Protein AF-K5BGI0-F1 (afdb_monomer_lite)

Secondary structure (DSSP, 8-state):
--EEEEE--GGGSHHHHHHTT--SS---EEEEESS---HHHHHHHHHHH-EEE-SS-TTEEEESS--HHHHHHHHHHHHHHHHHHHHHHHHHHHHHHHHHHHHHHHHHHHHHHHHHHH--

pLDDT: mean 90.94, std 6.84, range [51.28, 97.75]

Foldseek 3Di:
DAFDDKDFDPCQDPVNCVVVVNPDNFAKIKTFAPDFDDPLLQVLCCVQQVWADDPVDRGMTIRGGDDVVRCVVCRVVSRVSSVVSVVVSVVVVVVVVVVVVVVVVVVVVVVVVVVVVVPD

Organism: Mycolicibacterium hassiacum (strain DSM 44199 / CIP 105218 / JCM 12690 / 3849) (NCBI:txid1122247)

Structure (mmCIF, N/CA/C/O backbone):
data_AF-K5BGI0-F1
#
_entry.id   AF-K5BGI0-F1
#
loop_
_atom_site.group_PDB
_atom_site.id
_atom_site.type_symbol
_atom_site.label_atom_id
_atom_site.label_alt_id
_atom_site.label_comp_id
_atom_site.label_asym_id
_atom_site.label_entity_id
_atom_site.label_seq_id
_atom_site.pdbx_PDB_ins_code
_atom_site.Cartn_x
_atom_site.Cartn_y
_atom_site.Cartn_z
_atom_site.occupancy
_atom_site.B_iso_or_equiv
_atom_site.auth_seq_id
_atom_site.auth_comp_id
_atom_site.auth_asym_id
_atom_site.auth_atom_id
_atom_site.pdbx_PDB_model_num
ATOM 1 N N . MET A 1 1 ? 7.722 -6.923 2.814 1.00 90.75 1 MET A N 1
ATOM 2 C CA . MET A 1 1 ? 7.162 -7.416 1.526 1.00 90.75 1 MET A CA 1
ATOM 3 C C . MET A 1 1 ? 8.095 -6.933 0.430 1.00 90.75 1 MET A C 1
ATOM 5 O O . MET A 1 1 ? 8.768 -5.944 0.668 1.00 90.75 1 MET A O 1
ATOM 9 N N . ARG A 1 2 ? 8.215 -7.618 -0.711 1.00 93.44 2 ARG A N 1
ATOM 10 C CA . ARG A 1 2 ? 9.176 -7.233 -1.766 1.00 93.44 2 ARG A CA 1
ATOM 11 C C . ARG A 1 2 ? 8.569 -7.352 -3.155 1.00 93.44 2 ARG A C 1
ATOM 13 O O . ARG A 1 2 ? 7.680 -8.183 -3.336 1.00 93.44 2 ARG A O 1
ATOM 20 N N . ILE A 1 3 ? 9.086 -6.591 -4.118 1.00 93.44 3 ILE A N 1
ATOM 21 C CA . ILE A 1 3 ? 8.814 -6.823 -5.544 1.00 93.44 3 ILE A CA 1
ATOM 22 C C . ILE A 1 3 ? 9.536 -8.107 -5.970 1.00 93.44 3 ILE A C 1
ATOM 24 O O . ILE A 1 3 ? 10.736 -8.252 -5.749 1.00 93.44 3 ILE A O 1
ATOM 28 N N . VAL A 1 4 ? 8.801 -9.051 -6.558 1.00 95.00 4 VAL A N 1
ATOM 29 C CA . VAL A 1 4 ? 9.328 -10.362 -6.994 1.00 95.00 4 VAL A CA 1
ATOM 30 C C . VAL A 1 4 ? 9.212 -10.588 -8.495 1.00 95.00 4 VAL A C 1
ATOM 32 O O . VAL A 1 4 ? 9.892 -11.452 -9.044 1.00 95.00 4 VAL A O 1
ATOM 35 N N . ARG A 1 5 ? 8.351 -9.825 -9.167 1.00 94.06 5 ARG A N 1
ATOM 36 C CA . ARG A 1 5 ? 8.171 -9.867 -10.616 1.00 94.06 5 ARG A CA 1
ATOM 37 C C . ARG A 1 5 ? 7.708 -8.502 -11.100 1.00 94.06 5 ARG A C 1
ATOM 39 O O . ARG A 1 5 ? 7.000 -7.792 -10.392 1.00 94.06 5 ARG A O 1
ATOM 46 N N . VAL A 1 6 ? 8.105 -8.171 -12.318 1.00 93.56 6 VAL A N 1
ATOM 47 C CA . VAL A 1 6 ? 7.672 -6.975 -13.029 1.00 93.56 6 VAL A CA 1
ATOM 48 C C . VAL A 1 6 ? 7.164 -7.412 -14.395 1.00 93.56 6 VAL A C 1
ATOM 50 O O . VAL A 1 6 ? 7.791 -8.249 -15.044 1.00 93.56 6 VAL A O 1
ATOM 53 N N . GLU A 1 7 ? 6.030 -6.870 -14.817 1.00 93.81 7 GLU A N 1
ATOM 54 C CA . GLU A 1 7 ? 5.461 -7.100 -16.140 1.00 93.81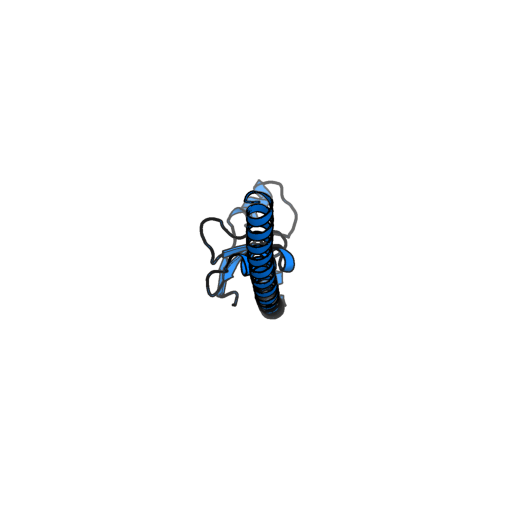 7 GLU A CA 1
ATOM 55 C C . GLU A 1 7 ? 5.199 -5.776 -16.846 1.00 93.81 7 GLU A C 1
ATOM 57 O O . GLU A 1 7 ? 4.945 -4.740 -16.228 1.00 93.81 7 GLU A O 1
ATOM 62 N N . LEU A 1 8 ? 5.282 -5.820 -18.171 1.00 92.06 8 LEU A N 1
ATOM 63 C CA . LEU A 1 8 ? 5.036 -4.674 -19.023 1.00 92.06 8 LEU A CA 1
ATOM 64 C C . LEU A 1 8 ? 3.643 -4.815 -19.649 1.00 92.06 8 LEU A C 1
ATOM 66 O O . LEU A 1 8 ? 3.444 -5.748 -20.428 1.00 92.06 8 LEU A O 1
ATOM 70 N N . PRO A 1 9 ? 2.696 -3.910 -19.352 1.00 90.50 9 PRO A N 1
ATOM 71 C CA . PRO A 1 9 ? 1.419 -3.860 -20.053 1.00 90.50 9 PRO A CA 1
ATOM 72 C C . PRO A 1 9 ? 1.604 -3.709 -21.567 1.00 90.50 9 PRO A C 1
ATOM 74 O O . PRO A 1 9 ? 2.494 -2.985 -22.021 1.00 90.50 9 PRO A O 1
ATOM 77 N N . ASP A 1 10 ? 0.713 -4.296 -22.365 1.00 89.25 10 ASP A N 1
ATOM 78 C CA . ASP A 1 10 ? 0.749 -4.148 -23.829 1.00 89.25 10 ASP A CA 1
ATOM 79 C C . ASP A 1 10 ? 0.652 -2.677 -24.271 1.00 89.25 10 ASP A C 1
ATOM 81 O O . ASP A 1 10 ? 1.268 -2.268 -25.260 1.00 89.25 10 ASP A O 1
ATOM 85 N N . GLU A 1 11 ? -0.085 -1.856 -23.517 1.00 85.94 11 GLU A N 1
ATOM 86 C CA . GLU A 1 11 ? -0.199 -0.407 -23.724 1.00 85.94 11 GLU A CA 1
ATOM 87 C C . GLU A 1 11 ? 1.117 0.342 -23.494 1.00 85.94 11 GLU A C 1
ATOM 89 O O . GLU A 1 11 ? 1.317 1.415 -24.060 1.00 85.94 11 GLU A O 1
ATOM 94 N N . SER A 1 12 ? 2.042 -0.241 -22.732 1.00 88.69 12 SER A N 1
ATOM 95 C CA . SER A 1 12 ? 3.360 0.324 -22.452 1.00 88.69 12 SER A CA 1
ATOM 96 C C . SER A 1 12 ? 4.380 0.044 -23.558 1.00 88.69 12 SER A C 1
ATOM 98 O O . SER A 1 12 ? 5.416 0.713 -23.638 1.00 88.69 12 SER A O 1
ATOM 100 N N . LEU A 1 13 ? 4.087 -0.888 -24.471 1.00 89.06 13 LEU A N 1
ATOM 101 C CA . LEU A 1 13 ? 4.938 -1.170 -25.625 1.00 89.06 13 LEU A CA 1
ATOM 102 C C . LEU A 1 13 ? 5.017 0.037 -26.562 1.00 89.06 13 LEU A C 1
ATOM 104 O O . LEU A 1 13 ? 4.012 0.643 -26.936 1.00 89.06 13 LEU A O 1
ATOM 108 N N . LYS A 1 14 ? 6.229 0.346 -27.035 1.00 86.06 14 LYS A N 1
ATOM 109 C CA . LYS A 1 14 ? 6.483 1.491 -27.925 1.00 86.06 14 LYS A CA 1
ATOM 110 C C . LYS A 1 14 ? 5.585 1.492 -29.166 1.00 86.06 14 LYS A C 1
ATOM 112 O O . LYS A 1 14 ? 5.121 2.553 -29.572 1.00 86.06 14 LYS A O 1
ATOM 117 N N . THR A 1 15 ? 5.316 0.322 -29.745 1.00 87.44 15 THR A N 1
ATOM 118 C CA . THR A 1 15 ? 4.411 0.178 -30.896 1.00 87.44 15 THR A CA 1
ATOM 119 C C . THR A 1 15 ? 2.997 0.650 -30.554 1.00 87.44 15 THR A C 1
ATOM 121 O O . THR A 1 15 ? 2.465 1.510 -31.252 1.00 87.44 15 THR A O 1
ATOM 124 N N . SER A 1 16 ? 2.420 0.154 -29.458 1.00 85.69 16 SER A N 1
ATOM 125 C CA . SER A 1 16 ? 1.085 0.534 -28.978 1.00 85.69 16 SER A CA 1
ATOM 126 C C . SER A 1 16 ? 0.999 2.030 -28.672 1.00 85.69 16 SER A C 1
ATOM 128 O O . SER A 1 16 ? 0.067 2.706 -29.103 1.00 85.69 16 SER A O 1
ATOM 130 N N . ARG A 1 17 ? 2.025 2.579 -28.016 1.00 86.12 17 ARG A N 1
ATOM 131 C CA . ARG A 1 17 ? 2.100 4.000 -27.643 1.00 86.12 17 ARG A CA 1
ATOM 132 C C . ARG A 1 17 ? 2.155 4.921 -28.857 1.00 86.12 17 ARG A C 1
ATOM 134 O O . ARG A 1 17 ? 1.411 5.897 -28.924 1.00 86.12 17 ARG A O 1
ATOM 141 N N . VAL A 1 18 ? 2.979 4.581 -29.852 1.00 87.00 18 VAL A N 1
ATOM 142 C CA . VAL A 1 18 ? 3.059 5.327 -31.118 1.00 87.00 18 VAL A CA 1
ATOM 143 C C . VAL A 1 18 ? 1.719 5.296 -31.854 1.00 87.00 18 VAL A C 1
ATOM 145 O O . VAL A 1 18 ? 1.278 6.340 -32.338 1.00 87.00 18 VAL A O 1
ATOM 148 N N . LEU A 1 19 ? 1.050 4.138 -31.904 1.00 88.31 19 LEU A N 1
ATOM 149 C CA . LEU A 1 19 ? -0.279 4.002 -32.511 1.00 88.31 19 LEU A CA 1
ATOM 150 C C . LEU A 1 19 ? -1.350 4.817 -31.766 1.00 88.31 19 LEU A C 1
ATOM 152 O O . LEU A 1 19 ? -2.232 5.384 -32.406 1.00 88.31 19 LEU A O 1
ATOM 156 N N . ALA A 1 20 ? -1.238 4.944 -30.443 1.00 84.25 20 ALA A N 1
ATOM 157 C CA . ALA A 1 20 ? -2.111 5.768 -29.603 1.00 84.25 20 ALA A CA 1
ATOM 158 C C . ALA A 1 20 ? -1.753 7.272 -29.607 1.00 84.25 20 ALA A C 1
ATOM 160 O O . ALA A 1 20 ? -2.354 8.056 -28.874 1.00 84.25 20 ALA A O 1
ATOM 161 N N . GLY A 1 21 ? -0.766 7.703 -30.402 1.00 83.88 21 GLY A N 1
ATOM 162 C CA . GLY A 1 21 ? -0.329 9.103 -30.471 1.00 83.88 21 GLY A CA 1
ATOM 163 C C . GLY A 1 21 ? 0.508 9.576 -29.274 1.00 83.88 21 GLY A C 1
ATOM 164 O O . GLY A 1 21 ? 0.849 10.758 -29.196 1.00 83.88 21 GLY A O 1
ATOM 165 N N . GLN A 1 22 ? 0.889 8.676 -28.366 1.00 79.31 22 GLN A N 1
ATOM 166 C CA . GLN A 1 22 ? 1.756 8.974 -27.231 1.00 79.31 22 GLN A CA 1
ATOM 167 C C . GLN A 1 22 ? 3.225 8.969 -27.675 1.00 79.31 22 GLN A C 1
ATOM 169 O O . GLN A 1 22 ? 3.765 7.952 -28.108 1.00 79.31 22 GLN A O 1
ATOM 174 N N . ARG A 1 23 ? 3.890 10.127 -27.572 1.00 72.75 23 ARG A N 1
ATOM 175 C CA . ARG A 1 23 ? 5.297 10.312 -27.993 1.00 72.75 23 ARG A CA 1
ATOM 176 C C . ARG A 1 23 ? 6.292 10.455 -26.839 1.00 72.75 23 ARG A C 1
ATOM 178 O O . ARG A 1 23 ? 7.477 10.641 -27.096 1.00 72.75 23 ARG A O 1
ATOM 185 N N . GLY A 1 24 ? 5.820 10.420 -25.591 1.00 73.81 24 GLY A N 1
ATOM 186 C CA . GLY A 1 24 ? 6.689 10.486 -24.413 1.00 73.81 24 GLY A CA 1
ATOM 187 C C . GLY A 1 24 ? 7.567 9.242 -24.280 1.00 73.81 24 GLY A C 1
ATOM 188 O O . GLY A 1 24 ? 7.389 8.273 -25.014 1.00 73.81 24 GLY A O 1
ATOM 189 N N . ASN A 1 25 ? 8.481 9.220 -23.310 1.00 74.69 25 ASN A N 1
ATOM 190 C CA . ASN A 1 25 ? 9.246 8.010 -22.983 1.00 74.69 25 ASN A CA 1
ATOM 191 C C . ASN A 1 25 ? 8.664 7.234 -21.793 1.00 74.69 25 ASN A C 1
ATOM 193 O O . ASN A 1 25 ? 8.809 6.023 -21.799 1.00 74.69 25 ASN A O 1
ATOM 197 N N . GLY A 1 26 ? 7.938 7.873 -20.866 1.00 76.88 26 GLY A N 1
ATOM 198 C CA . GLY A 1 26 ? 7.335 7.200 -19.702 1.00 76.88 26 GLY A CA 1
ATOM 199 C C . GLY A 1 26 ? 6.208 6.230 -20.067 1.00 76.88 26 GLY A C 1
ATOM 200 O O . GLY A 1 26 ? 5.421 6.518 -20.975 1.00 76.88 26 GLY A O 1
ATOM 201 N N . TYR A 1 27 ? 6.148 5.082 -19.395 1.00 88.00 27 TYR A N 1
ATOM 202 C CA . TYR A 1 27 ? 5.156 4.035 -19.632 1.00 88.00 27 TYR A CA 1
ATOM 203 C C . TYR A 1 27 ? 4.872 3.261 -18.344 1.00 88.00 27 TYR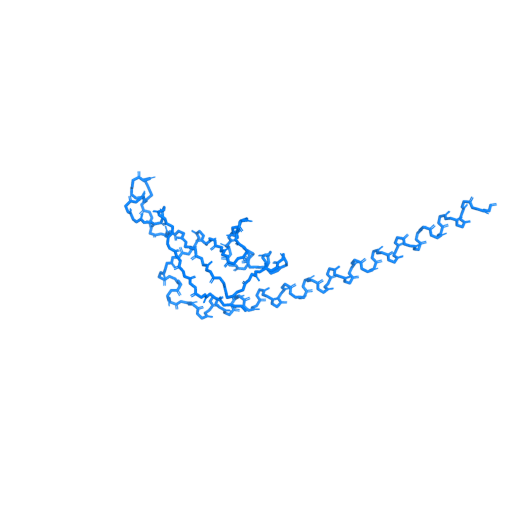 A C 1
ATOM 205 O O . TYR A 1 27 ? 5.774 3.040 -17.548 1.00 88.00 27 TYR A O 1
ATOM 213 N N . ALA A 1 28 ? 3.631 2.814 -18.165 1.00 90.38 28 ALA A N 1
ATOM 214 C CA . ALA A 1 28 ? 3.231 2.120 -16.950 1.00 90.38 28 ALA A CA 1
ATOM 215 C C . ALA A 1 28 ? 3.909 0.749 -16.809 1.00 90.38 28 ALA A C 1
ATOM 217 O O . ALA A 1 28 ? 4.253 0.099 -17.802 1.00 90.38 28 ALA A O 1
ATOM 218 N N . VAL A 1 29 ? 4.053 0.280 -15.577 1.00 93.44 29 VAL A N 1
ATOM 219 C CA . VAL A 1 29 ? 4.640 -1.028 -15.276 1.00 93.44 29 VAL A CA 1
ATOM 220 C C . VAL A 1 29 ? 3.809 -1.723 -14.206 1.00 93.44 29 VAL A C 1
ATOM 222 O O . VAL A 1 29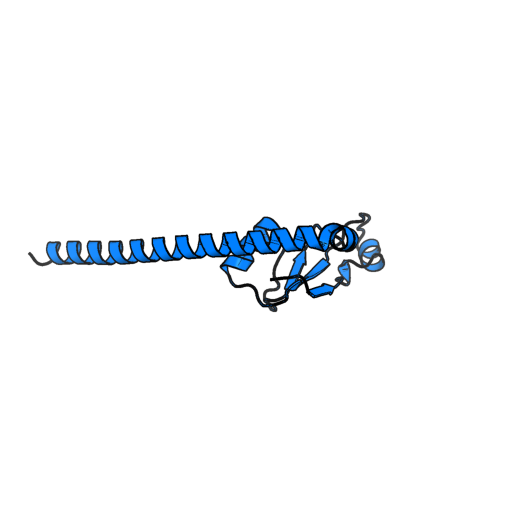 ? 3.335 -1.068 -13.280 1.00 93.44 29 VAL A O 1
ATOM 225 N N . ILE A 1 30 ? 3.630 -3.037 -14.322 1.00 94.31 30 ILE A N 1
ATOM 226 C CA . ILE A 1 30 ? 2.952 -3.840 -13.302 1.00 94.31 30 ILE A CA 1
ATOM 227 C C . ILE A 1 30 ? 4.016 -4.448 -12.400 1.00 94.31 30 ILE A C 1
ATOM 229 O O . ILE A 1 30 ? 4.938 -5.113 -12.876 1.00 94.31 30 ILE A O 1
ATOM 233 N N . VAL A 1 31 ? 3.879 -4.246 -11.096 1.00 94.25 31 VAL A N 1
ATOM 234 C CA . VAL A 1 31 ? 4.738 -4.857 -10.083 1.00 94.25 31 VAL A CA 1
ATOM 235 C C . VAL A 1 31 ? 3.962 -5.925 -9.331 1.00 94.25 31 VAL A C 1
ATOM 237 O O . VAL A 1 31 ? 2.794 -5.747 -8.996 1.00 94.25 31 VAL A O 1
ATOM 240 N N . TYR A 1 32 ? 4.625 -7.044 -9.063 1.00 94.94 32 TYR A N 1
ATOM 241 C CA . TYR A 1 32 ? 4.087 -8.140 -8.269 1.00 94.94 32 TYR A CA 1
ATOM 242 C C . TYR A 1 32 ? 4.844 -8.249 -6.958 1.00 94.94 32 TYR A C 1
ATOM 244 O O . TYR A 1 32 ? 6.078 -8.307 -6.935 1.00 94.94 32 TYR A O 1
ATOM 252 N N . PHE A 1 33 ? 4.090 -8.338 -5.873 1.00 95.50 33 PHE A N 1
ATOM 253 C CA . PHE A 1 33 ? 4.599 -8.426 -4.520 1.00 95.50 33 PHE A CA 1
ATOM 254 C C . PHE A 1 33 ? 4.738 -9.877 -4.051 1.00 95.50 33 PHE A C 1
ATOM 256 O O . PHE A 1 33 ? 4.044 -10.787 -4.498 1.00 95.50 33 PHE A O 1
ATOM 263 N N . SER A 1 34 ? 5.636 -10.097 -3.093 1.00 95.81 34 SER A N 1
ATOM 264 C CA . SER A 1 34 ? 5.936 -11.413 -2.515 1.00 95.81 34 SER A CA 1
ATOM 265 C C . SER A 1 34 ? 4.770 -12.048 -1.740 1.00 95.81 34 SER A C 1
ATOM 267 O O . SER A 1 34 ? 4.836 -13.224 -1.393 1.00 95.81 34 SER A O 1
ATOM 269 N N . ARG A 1 35 ? 3.750 -11.260 -1.384 1.00 94.94 35 ARG A N 1
ATOM 270 C CA . ARG A 1 35 ? 2.536 -11.666 -0.663 1.00 94.94 35 ARG A CA 1
ATOM 271 C C . ARG A 1 35 ? 1.414 -10.654 -0.945 1.00 94.94 35 ARG A C 1
ATOM 273 O O . ARG A 1 35 ? 1.742 -9.542 -1.355 1.00 94.94 35 ARG A O 1
ATOM 280 N N . PRO A 1 36 ? 0.136 -10.986 -0.693 1.00 94.25 36 PRO A N 1
ATOM 281 C CA . PRO A 1 36 ? -0.941 -10.004 -0.794 1.00 94.25 36 PRO A CA 1
ATOM 282 C C . PRO A 1 36 ? -0.770 -8.880 0.234 1.00 94.25 36 PRO A C 1
ATOM 284 O O . PRO A 1 36 ? -0.325 -9.136 1.362 1.00 94.25 36 PRO A O 1
ATOM 287 N N . ALA A 1 37 ? -1.137 -7.662 -0.168 1.00 92.75 37 ALA A N 1
ATOM 288 C CA . ALA A 1 37 ? -1.246 -6.507 0.718 1.00 92.75 37 ALA A CA 1
ATOM 289 C C . ALA A 1 37 ? -2.644 -6.447 1.354 1.00 92.75 37 ALA A C 1
ATOM 291 O O . ALA A 1 37 ? -3.652 -6.655 0.666 1.00 92.75 37 ALA A O 1
ATOM 292 N N . ASP A 1 38 ? -2.707 -6.179 2.661 1.00 92.75 38 ASP A N 1
ATOM 293 C CA . ASP A 1 38 ? -3.974 -5.905 3.350 1.00 92.75 38 ASP A CA 1
ATOM 294 C C . ASP A 1 38 ? -4.498 -4.484 3.055 1.00 92.75 38 ASP A C 1
ATOM 296 O O . ASP 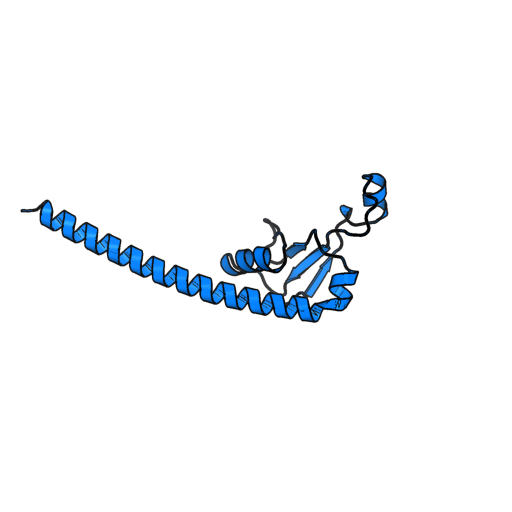A 1 38 ? -3.861 -3.711 2.345 1.00 92.75 38 ASP A O 1
ATOM 300 N N . ALA A 1 39 ? -5.686 -4.131 3.555 1.00 93.12 39 ALA A N 1
ATOM 301 C CA . ALA A 1 39 ? -6.312 -2.842 3.246 1.00 93.12 39 ALA A CA 1
ATOM 302 C C . ALA A 1 39 ? -5.492 -1.626 3.717 1.00 93.12 39 ALA A C 1
ATOM 304 O O . ALA A 1 39 ? -5.426 -0.633 2.998 1.00 93.12 39 ALA A O 1
ATOM 305 N N . PHE A 1 40 ? -4.852 -1.701 4.888 1.00 94.25 40 PHE A N 1
ATOM 306 C CA . PHE A 1 40 ? -4.020 -0.606 5.396 1.00 94.25 40 PHE A CA 1
ATOM 307 C C . PHE A 1 40 ? -2.715 -0.512 4.610 1.00 94.25 40 PHE A C 1
ATOM 309 O O . PHE A 1 40 ? -2.276 0.583 4.267 1.00 94.25 40 PHE A O 1
ATOM 316 N N . GLU A 1 41 ? -2.114 -1.659 4.298 1.00 95.75 41 GLU A N 1
ATOM 317 C CA . GLU A 1 41 ? -0.900 -1.718 3.488 1.00 95.75 41 GLU A CA 1
ATOM 318 C C . GLU A 1 41 ? -1.141 -1.179 2.081 1.00 95.75 41 GLU A C 1
ATOM 320 O O . GLU A 1 41 ? -0.331 -0.396 1.599 1.00 95.75 41 GLU A O 1
ATOM 325 N N . ARG A 1 42 ? -2.260 -1.542 1.443 1.00 94.31 42 ARG A N 1
ATOM 326 C CA . ARG A 1 42 ? -2.650 -1.002 0.134 1.00 94.31 42 ARG A CA 1
ATOM 327 C C . ARG A 1 42 ? -2.728 0.515 0.173 1.00 94.31 42 ARG A C 1
ATOM 329 O O . ARG A 1 42 ? -2.017 1.152 -0.587 1.00 94.31 42 ARG A O 1
ATOM 336 N N . MET A 1 43 ? -3.496 1.077 1.107 1.00 93.75 43 MET A N 1
ATOM 337 C CA . MET A 1 43 ? -3.631 2.531 1.236 1.00 93.75 43 MET A CA 1
ATOM 338 C C . MET A 1 43 ? -2.275 3.229 1.402 1.00 93.75 43 MET A C 1
ATOM 340 O O . MET A 1 43 ? -2.026 4.239 0.754 1.00 93.75 43 MET A O 1
ATOM 344 N N . ALA A 1 44 ? -1.389 2.689 2.243 1.00 94.88 44 ALA A N 1
ATOM 345 C CA . ALA A 1 44 ? -0.065 3.271 2.451 1.00 94.88 44 ALA A CA 1
ATOM 346 C C . ALA A 1 44 ? 0.833 3.154 1.209 1.00 94.88 44 ALA A C 1
ATOM 348 O O . ALA A 1 44 ? 1.583 4.070 0.897 1.00 94.88 44 ALA A O 1
ATOM 349 N N . LEU A 1 45 ? 0.774 2.032 0.490 1.00 94.62 45 LEU A N 1
ATOM 350 C CA . LEU A 1 45 ? 1.577 1.825 -0.715 1.00 94.62 45 LEU A CA 1
ATOM 351 C C . LEU A 1 45 ? 1.090 2.676 -1.888 1.00 94.62 45 LEU A C 1
ATOM 353 O O . LEU A 1 45 ? 1.920 3.177 -2.637 1.00 94.62 45 LEU A O 1
ATOM 357 N N . GLU A 1 46 ? -0.224 2.833 -2.048 1.00 94.44 46 GLU A N 1
ATOM 358 C CA . GLU A 1 46 ? -0.819 3.717 -3.057 1.00 94.44 46 GLU A CA 1
ATOM 359 C C . GLU A 1 46 ? -0.369 5.169 -2.839 1.00 94.44 46 GLU A C 1
ATOM 361 O O . GLU A 1 46 ? 0.010 5.832 -3.799 1.00 94.44 46 GLU A O 1
ATOM 366 N N . ASP A 1 47 ? -0.317 5.629 -1.583 1.00 92.88 47 ASP A N 1
ATOM 367 C CA . ASP A 1 47 ? 0.139 6.980 -1.222 1.00 92.88 47 ASP A CA 1
ATOM 368 C C . ASP A 1 47 ? 1.652 7.182 -1.441 1.00 92.88 47 ASP A C 1
ATOM 370 O O . ASP A 1 47 ? 2.078 8.166 -2.042 1.00 92.88 47 ASP A O 1
ATOM 374 N N . GLU A 1 48 ? 2.480 6.231 -0.998 1.00 92.06 48 GLU A N 1
ATOM 375 C CA . GLU A 1 48 ? 3.947 6.375 -1.003 1.00 92.06 48 GLU A CA 1
ATOM 376 C C . GLU A 1 48 ? 4.588 6.084 -2.370 1.00 92.06 48 GLU A C 1
ATOM 378 O O . GLU A 1 48 ? 5.645 6.627 -2.699 1.00 92.06 48 GLU A O 1
ATOM 383 N N . LEU A 1 49 ? 3.992 5.190 -3.166 1.00 90.19 49 LEU A N 1
ATOM 384 C CA . LEU A 1 49 ? 4.565 4.725 -4.436 1.00 90.19 49 LEU A CA 1
ATOM 385 C C . LEU A 1 49 ? 3.770 5.164 -5.667 1.00 90.19 49 LEU A C 1
ATOM 387 O O . LEU A 1 49 ? 4.216 4.871 -6.781 1.00 90.19 49 LEU A O 1
ATOM 391 N N . ASP A 1 50 ? 2.632 5.840 -5.480 1.00 91.31 50 ASP A N 1
ATOM 392 C CA . ASP A 1 50 ? 1.733 6.277 -6.555 1.00 91.31 50 ASP A CA 1
ATOM 393 C C . ASP A 1 50 ? 1.373 5.112 -7.497 1.00 91.31 50 ASP A C 1
ATOM 395 O O . ASP A 1 50 ? 1.600 5.119 -8.714 1.00 91.31 50 ASP A O 1
ATOM 399 N N . ILE A 1 51 ? 0.898 4.033 -6.873 1.00 92.56 51 ILE A N 1
ATOM 400 C CA . ILE A 1 51 ? 0.483 2.795 -7.534 1.00 92.56 51 ILE A CA 1
ATOM 401 C C . ILE A 1 51 ? -1.017 2.589 -7.379 1.00 92.56 51 ILE A C 1
ATOM 403 O O . ILE A 1 51 ? -1.623 3.099 -6.448 1.00 92.56 51 ILE A O 1
ATOM 407 N N . GLU A 1 52 ? -1.601 1.797 -8.269 1.00 94.25 52 GLU A N 1
ATOM 408 C CA . GLU A 1 52 ? -3.004 1.386 -8.208 1.00 94.25 52 GLU A CA 1
ATOM 409 C C . GLU A 1 52 ? -3.048 -0.146 -8.124 1.00 94.25 52 GLU A C 1
ATOM 411 O O . GLU A 1 52 ? -2.524 -0.824 -9.013 1.00 94.25 52 GLU A O 1
ATOM 416 N N . PHE A 1 53 ? -3.632 -0.716 -7.066 1.00 92.81 53 PHE A N 1
ATOM 417 C CA . PHE A 1 53 ? -3.799 -2.172 -6.971 1.00 92.81 53 PHE A CA 1
ATOM 418 C C . PHE A 1 53 ? -4.863 -2.685 -7.947 1.00 92.81 53 PHE A C 1
ATOM 420 O O . PHE A 1 53 ? -5.858 -2.013 -8.209 1.00 92.81 53 PHE A O 1
ATOM 427 N N . ASP A 1 54 ? -4.680 -3.906 -8.458 1.00 83.31 54 ASP A N 1
ATOM 428 C CA . ASP A 1 54 ? -5.739 -4.582 -9.214 1.00 83.31 54 ASP A CA 1
ATOM 429 C C . ASP A 1 54 ? -6.844 -5.043 -8.248 1.00 83.31 54 ASP A C 1
ATOM 431 O O . ASP A 1 54 ? -6.590 -5.724 -7.247 1.00 83.31 54 ASP A O 1
ATOM 435 N N . ASP A 1 55 ? -8.094 -4.707 -8.565 1.00 79.31 55 ASP A N 1
ATOM 436 C CA . ASP A 1 55 ? -9.268 -5.166 -7.818 1.00 79.31 55 ASP A CA 1
ATOM 437 C C . ASP A 1 55 ? -9.375 -6.703 -7.785 1.00 79.31 55 ASP A C 1
ATOM 439 O O . ASP A 1 55 ? -9.942 -7.274 -6.849 1.00 79.31 55 ASP A O 1
ATOM 443 N N . ASN A 1 56 ? -8.817 -7.384 -8.790 1.00 82.62 56 ASN A N 1
ATOM 444 C CA . ASN A 1 56 ? -8.879 -8.834 -8.955 1.00 82.62 56 ASN A CA 1
ATOM 445 C C . ASN A 1 56 ? -7.662 -9.571 -8.377 1.00 82.62 56 ASN A C 1
ATOM 447 O O . ASN A 1 56 ? -7.772 -10.768 -8.101 1.00 82.62 56 ASN A O 1
ATOM 451 N N . ASP A 1 57 ? -6.524 -8.894 -8.181 1.00 87.19 57 ASP A N 1
ATOM 452 C CA . ASP A 1 57 ? -5.301 -9.505 -7.649 1.00 87.19 57 ASP A CA 1
ATOM 453 C C . ASP A 1 57 ? -4.644 -8.629 -6.558 1.00 87.19 57 ASP A C 1
ATOM 455 O O . ASP A 1 57 ? -3.981 -7.634 -6.853 1.00 87.19 57 ASP A O 1
ATOM 459 N N . PRO A 1 58 ? -4.742 -9.019 -5.268 1.00 85.69 58 PRO A N 1
ATOM 460 C CA . PRO A 1 58 ? -4.127 -8.290 -4.159 1.00 85.69 58 PRO A CA 1
ATOM 461 C C . PRO A 1 58 ? -2.597 -8.303 -4.145 1.00 85.69 58 PRO A C 1
ATOM 463 O O . PRO A 1 58 ? -2.001 -7.675 -3.266 1.00 85.69 58 PRO A O 1
ATOM 466 N N . MET A 1 59 ? -1.964 -9.070 -5.029 1.00 93.00 59 MET A N 1
ATOM 467 C CA . MET A 1 59 ? -0.517 -9.207 -5.110 1.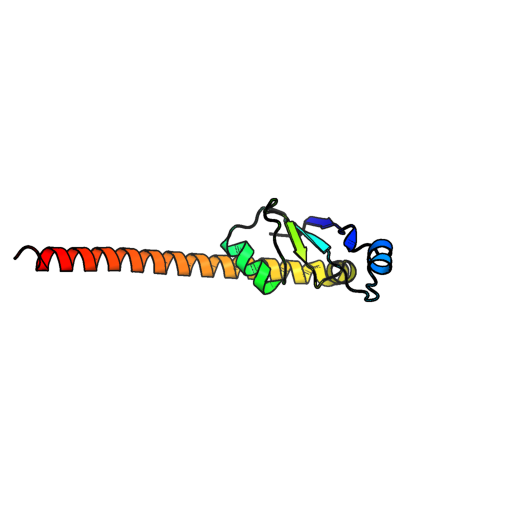00 93.00 59 MET A CA 1
ATOM 468 C C . MET A 1 59 ? 0.103 -8.351 -6.206 1.00 93.00 59 MET A C 1
ATOM 470 O O . MET A 1 59 ? 1.329 -8.371 -6.326 1.00 93.00 59 MET A O 1
ATOM 474 N N . CYS A 1 60 ? -0.676 -7.610 -6.993 1.00 93.12 60 CYS A N 1
ATOM 475 C CA . CYS A 1 60 ? -0.124 -6.753 -8.030 1.00 93.12 60 CYS A CA 1
ATOM 476 C C . CYS A 1 60 ? -0.697 -5.341 -8.001 1.00 93.12 60 CYS A C 1
ATOM 478 O O . CYS A 1 60 ? -1.799 -5.088 -7.515 1.00 93.12 60 CYS A O 1
ATOM 480 N N . ALA A 1 61 ? 0.102 -4.418 -8.520 1.00 94.25 61 ALA A N 1
ATOM 481 C CA . ALA A 1 61 ? -0.290 -3.038 -8.708 1.00 94.25 61 ALA A CA 1
ATOM 482 C C . ALA A 1 61 ? 0.348 -2.488 -9.982 1.00 94.25 61 ALA A C 1
ATOM 484 O O . ALA A 1 61 ? 1.451 -2.891 -10.367 1.00 94.25 61 ALA A O 1
ATOM 485 N N . ILE A 1 62 ? -0.341 -1.559 -10.631 1.00 94.25 62 ILE A N 1
ATOM 486 C CA . ILE A 1 62 ? 0.182 -0.805 -11.761 1.00 94.25 62 ILE A CA 1
ATOM 487 C C . ILE A 1 62 ? 0.745 0.521 -11.259 1.00 94.25 62 ILE A C 1
ATOM 489 O O . ILE A 1 62 ? 0.077 1.276 -10.561 1.00 94.25 62 ILE A O 1
ATOM 493 N N . ASN A 1 63 ? 1.985 0.821 -11.629 1.00 92.06 63 ASN A N 1
ATOM 494 C CA . ASN A 1 63 ? 2.569 2.139 -11.439 1.00 92.06 63 ASN A CA 1
ATOM 495 C C . ASN A 1 63 ? 2.584 2.857 -12.792 1.00 92.06 63 ASN A C 1
ATOM 497 O O . ASN A 1 63 ? 3.285 2.438 -13.719 1.00 92.06 63 ASN A O 1
ATOM 501 N N . ARG A 1 64 ? 1.794 3.927 -12.917 1.00 87.75 64 ARG A N 1
ATOM 502 C CA . ARG A 1 64 ? 1.659 4.696 -14.167 1.00 87.75 64 ARG A CA 1
ATOM 503 C C . ARG A 1 64 ? 2.763 5.736 -14.363 1.00 87.75 64 ARG A C 1
ATOM 505 O O . ARG A 1 64 ? 2.965 6.184 -15.491 1.00 87.75 64 ARG A O 1
ATOM 512 N N . ASN A 1 65 ? 3.479 6.080 -13.295 1.00 84.00 65 ASN A N 1
ATOM 513 C CA . ASN A 1 65 ? 4.465 7.159 -13.248 1.00 84.00 65 ASN A CA 1
ATOM 514 C C . ASN A 1 65 ? 5.919 6.666 -13.136 1.00 84.00 65 ASN A C 1
ATOM 516 O O . ASN A 1 65 ? 6.830 7.466 -12.930 1.00 84.00 65 ASN A O 1
ATOM 520 N N . THR A 1 66 ? 6.160 5.370 -13.340 1.00 85.31 66 THR A N 1
ATOM 521 C CA . THR A 1 66 ? 7.502 4.772 -13.367 1.00 85.31 66 THR A CA 1
ATOM 522 C C . THR A 1 66 ? 7.876 4.245 -14.759 1.00 85.31 66 THR A C 1
ATOM 524 O O . THR A 1 66 ? 7.185 4.515 -15.736 1.00 85.31 66 THR A O 1
ATOM 527 N N . THR A 1 67 ? 9.014 3.556 -14.873 1.00 89.12 67 THR A N 1
ATOM 528 C CA . THR A 1 67 ? 9.479 2.821 -16.068 1.00 89.12 67 THR A CA 1
ATOM 529 C C . THR A 1 67 ? 10.337 1.627 -15.638 1.00 89.12 67 THR A C 1
ATOM 531 O O . THR A 1 67 ? 10.788 1.586 -14.491 1.00 89.12 67 THR A O 1
ATOM 534 N N . LEU A 1 68 ? 10.615 0.667 -16.531 1.00 91.88 68 LEU A N 1
ATOM 535 C CA . LEU A 1 68 ? 11.536 -0.432 -16.201 1.00 91.88 68 LEU A CA 1
ATOM 536 C C . LEU A 1 68 ? 12.940 0.085 -15.877 1.00 91.88 68 LEU A C 1
ATOM 538 O O . LEU A 1 68 ? 13.585 -0.461 -14.995 1.00 91.88 68 LEU A O 1
ATOM 542 N N . GLU A 1 69 ? 13.390 1.154 -16.535 1.00 91.69 69 GLU A N 1
ATOM 543 C CA . GLU A 1 69 ? 14.691 1.772 -16.284 1.00 91.69 69 GLU A CA 1
ATOM 544 C C . GLU A 1 69 ? 14.780 2.362 -14.869 1.00 91.69 69 GLU A C 1
ATOM 546 O O . GLU A 1 69 ? 15.819 2.269 -14.221 1.00 91.69 69 GLU A O 1
ATOM 551 N N . VAL A 1 70 ? 13.696 2.958 -14.363 1.00 89.44 70 VAL A N 1
ATOM 552 C CA . VAL A 1 70 ? 13.641 3.439 -12.971 1.00 89.44 70 VAL A CA 1
ATOM 553 C C . VAL A 1 70 ? 13.673 2.260 -12.003 1.00 89.44 70 VAL A C 1
ATOM 555 O O . VAL A 1 70 ? 14.460 2.273 -11.061 1.00 89.44 70 VAL A O 1
ATOM 558 N N . LEU A 1 71 ? 12.874 1.219 -12.267 1.00 90.00 71 LEU A N 1
ATOM 559 C CA . LEU A 1 71 ? 12.863 0.012 -11.440 1.00 90.00 71 LEU A CA 1
ATOM 560 C C . LEU A 1 71 ? 14.238 -0.670 -11.416 1.00 90.00 71 LEU A C 1
ATOM 562 O O . LEU A 1 71 ? 14.678 -1.077 -10.354 1.00 90.00 71 LEU A O 1
ATOM 566 N N . GLU A 1 72 ? 14.935 -0.770 -12.548 1.00 93.00 72 GLU A N 1
ATOM 567 C CA . GLU A 1 72 ? 16.277 -1.362 -12.628 1.00 93.00 72 GLU A CA 1
ATOM 568 C C . GLU A 1 72 ? 17.302 -0.579 -11.799 1.00 93.00 72 GLU A C 1
ATOM 570 O O . GLU A 1 72 ? 18.105 -1.178 -11.084 1.00 93.00 72 GLU A O 1
ATOM 575 N N . ASN A 1 73 ? 17.269 0.753 -11.879 1.00 93.38 73 ASN A N 1
ATOM 576 C CA . ASN A 1 73 ? 18.257 1.603 -11.217 1.00 93.38 73 ASN A CA 1
ATOM 577 C C . ASN A 1 73 ? 18.011 1.784 -9.712 1.00 93.38 73 ASN A C 1
ATOM 579 O O . ASN A 1 73 ? 18.959 2.104 -8.997 1.00 93.38 73 ASN A O 1
ATOM 583 N N . ASP A 1 74 ? 16.774 1.610 -9.236 1.00 92.56 74 ASP A N 1
ATOM 584 C CA . ASP A 1 74 ? 16.392 1.949 -7.857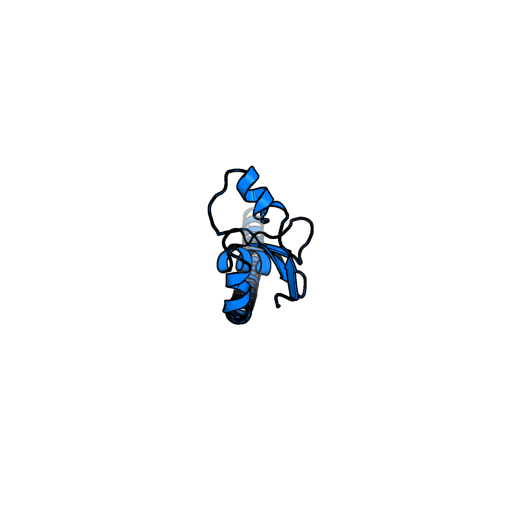 1.00 92.56 74 ASP A CA 1
ATOM 585 C C . ASP A 1 74 ? 15.510 0.889 -7.170 1.00 92.56 74 ASP A C 1
ATOM 587 O O . ASP A 1 74 ? 14.723 1.192 -6.272 1.00 92.56 74 ASP A O 1
ATOM 591 N N . ILE A 1 75 ? 15.623 -0.386 -7.567 1.00 91.81 75 ILE A N 1
ATOM 592 C CA . ILE A 1 75 ? 14.788 -1.457 -6.993 1.00 91.81 75 ILE A CA 1
ATOM 593 C C . ILE A 1 75 ? 14.938 -1.571 -5.472 1.00 91.81 75 ILE A C 1
ATOM 595 O O . ILE A 1 75 ? 13.970 -1.864 -4.769 1.00 91.81 75 ILE A O 1
ATOM 599 N N . ASP A 1 76 ? 16.143 -1.332 -4.954 1.00 93.69 76 ASP A N 1
ATOM 600 C CA . ASP A 1 76 ? 16.435 -1.391 -3.524 1.00 93.69 76 ASP A CA 1
ATOM 601 C C . ASP A 1 76 ? 15.825 -0.199 -2.780 1.00 93.69 76 ASP A C 1
ATOM 603 O O . ASP A 1 76 ? 15.263 -0.386 -1.698 1.00 93.69 76 ASP A O 1
ATOM 607 N N . GLY A 1 77 ? 15.864 1.000 -3.373 1.00 93.81 77 GLY A N 1
ATOM 608 C CA . GLY A 1 77 ? 15.202 2.189 -2.838 1.00 93.81 77 GLY A CA 1
ATOM 609 C C . GLY A 1 77 ? 13.690 2.008 -2.782 1.00 93.81 77 GLY A C 1
ATOM 610 O O . GLY A 1 77 ? 13.081 2.202 -1.732 1.00 93.81 77 GLY A O 1
ATOM 611 N N . ILE A 1 78 ? 13.090 1.502 -3.861 1.00 92.50 78 ILE A N 1
ATOM 612 C CA . ILE A 1 78 ? 11.658 1.179 -3.909 1.00 92.50 78 ILE A CA 1
ATOM 613 C C . ILE A 1 78 ? 11.298 0.130 -2.854 1.00 92.50 78 ILE A C 1
ATOM 615 O O . ILE A 1 78 ? 10.312 0.275 -2.134 1.00 92.50 78 ILE A O 1
ATOM 619 N N . ASN A 1 79 ? 12.106 -0.921 -2.717 1.00 93.62 79 ASN A N 1
ATOM 620 C CA . ASN A 1 79 ? 11.909 -1.941 -1.694 1.00 93.62 79 ASN A CA 1
ATOM 621 C C . ASN A 1 79 ? 12.020 -1.370 -0.267 1.00 93.62 79 ASN A C 1
ATOM 623 O O . ASN A 1 79 ? 11.289 -1.826 0.614 1.00 93.62 79 ASN A O 1
ATOM 627 N N . ALA A 1 80 ? 12.881 -0.379 -0.027 1.00 95.12 80 ALA A N 1
ATOM 628 C CA . ALA A 1 80 ? 12.946 0.326 1.252 1.00 95.12 80 ALA A CA 1
ATOM 629 C C . ALA A 1 80 ? 11.697 1.192 1.494 1.00 95.12 80 ALA A C 1
ATOM 631 O O . ALA A 1 80 ? 11.145 1.167 2.594 1.00 95.12 80 ALA A O 1
ATOM 632 N N . THR A 1 81 ? 11.196 1.889 0.470 1.00 94.69 81 THR A N 1
ATOM 633 C CA . THR A 1 81 ? 9.921 2.623 0.545 1.00 94.69 81 THR A CA 1
ATOM 634 C C . THR A 1 81 ? 8.753 1.684 0.851 1.00 94.69 81 THR A C 1
ATOM 636 O O . THR A 1 81 ? 7.930 2.000 1.704 1.00 94.69 81 THR A O 1
ATOM 639 N N . ILE A 1 82 ? 8.721 0.487 0.251 1.00 95.12 82 ILE A N 1
ATOM 640 C CA . ILE A 1 82 ? 7.729 -0.554 0.571 1.00 95.12 82 ILE A CA 1
ATOM 641 C C . ILE A 1 82 ? 7.786 -0.941 2.055 1.00 95.12 82 ILE A C 1
ATOM 643 O O . ILE A 1 82 ? 6.742 -1.067 2.691 1.00 95.12 82 ILE A O 1
ATOM 647 N N . ASP A 1 83 ? 8.979 -1.146 2.621 1.00 95.69 83 ASP A N 1
ATOM 648 C CA . ASP A 1 83 ? 9.105 -1.494 4.043 1.00 95.69 83 ASP A CA 1
ATOM 649 C C . ASP A 1 83 ? 8.592 -0.365 4.950 1.00 95.69 83 ASP A C 1
ATOM 651 O O . ASP A 1 83 ? 7.874 -0.637 5.914 1.00 95.69 83 ASP A O 1
ATOM 655 N N . ASN A 1 84 ? 8.902 0.891 4.615 1.00 95.19 84 ASN A N 1
ATOM 656 C CA . ASN A 1 84 ? 8.406 2.056 5.349 1.00 95.19 84 ASN A CA 1
ATOM 657 C C . ASN A 1 84 ? 6.878 2.177 5.263 1.00 95.19 84 ASN A C 1
ATOM 659 O O . ASN A 1 84 ? 6.227 2.371 6.287 1.00 95.19 84 ASN A O 1
ATOM 663 N N . ALA A 1 85 ? 6.295 1.998 4.075 1.00 95.12 85 ALA A N 1
ATOM 664 C CA . ALA A 1 85 ? 4.848 2.035 3.874 1.00 95.12 85 ALA A CA 1
ATOM 665 C C . ALA A 1 85 ? 4.125 0.962 4.707 1.00 95.12 85 ALA A C 1
ATOM 667 O O . ALA A 1 85 ? 3.087 1.231 5.308 1.00 95.12 85 ALA A O 1
ATOM 668 N N . ILE A 1 86 ? 4.693 -0.245 4.813 1.00 95.62 86 ILE A N 1
ATOM 669 C CA . ILE A 1 86 ? 4.139 -1.320 5.656 1.00 95.62 86 ILE A CA 1
ATOM 670 C C . ILE A 1 86 ? 4.198 -0.953 7.137 1.00 95.62 86 ILE A C 1
ATOM 672 O O . ILE A 1 86 ? 3.254 -1.224 7.880 1.00 95.62 86 ILE A O 1
ATOM 676 N N . GLU A 1 87 ? 5.294 -0.346 7.585 1.00 96.00 87 GLU A N 1
ATOM 677 C CA . GLU A 1 87 ? 5.409 0.089 8.974 1.00 96.00 87 GLU A CA 1
ATOM 678 C C . GLU A 1 87 ? 4.426 1.228 9.288 1.00 96.00 87 GLU A C 1
ATOM 680 O O . GLU A 1 87 ? 3.737 1.184 10.310 1.00 96.00 87 GLU A O 1
ATOM 685 N N . ASN A 1 88 ? 4.264 2.184 8.370 1.00 93.50 88 ASN A N 1
ATOM 686 C CA . ASN A 1 88 ? 3.247 3.233 8.465 1.00 93.50 88 ASN A CA 1
ATOM 687 C C . ASN A 1 88 ? 1.832 2.634 8.519 1.00 93.50 88 ASN A C 1
ATOM 689 O O . ASN A 1 88 ? 1.029 3.024 9.368 1.00 93.50 88 ASN A O 1
ATOM 693 N N . ALA A 1 89 ? 1.539 1.635 7.682 1.00 95.12 89 ALA A N 1
ATOM 694 C CA . ALA A 1 89 ? 0.271 0.910 7.697 1.00 95.12 89 ALA A CA 1
ATOM 695 C C . ALA A 1 89 ? 0.019 0.203 9.037 1.00 95.12 89 ALA A C 1
ATOM 697 O O . ALA A 1 89 ? -1.097 0.250 9.560 1.00 95.12 89 ALA A O 1
ATOM 698 N N . ARG A 1 90 ? 1.052 -0.409 9.635 1.00 96.31 90 ARG A N 1
ATOM 699 C CA . ARG A 1 90 ? 0.961 -1.039 10.961 1.00 96.31 90 ARG A CA 1
ATOM 700 C C . ARG A 1 90 ? 0.572 -0.020 12.032 1.00 96.31 90 ARG A C 1
ATOM 702 O O . ARG A 1 90 ? -0.361 -0.275 12.793 1.00 96.31 90 ARG A O 1
ATOM 709 N N . VAL A 1 91 ? 1.251 1.126 12.067 1.00 95.88 91 VAL A N 1
ATOM 710 C CA . VAL A 1 91 ? 0.971 2.210 13.024 1.00 95.88 91 VAL A CA 1
ATOM 711 C C . VAL A 1 91 ? -0.432 2.784 12.813 1.00 95.88 91 VAL A C 1
ATOM 713 O O . VAL A 1 91 ? -1.172 2.969 13.778 1.00 95.88 91 VAL A O 1
ATOM 716 N N . ALA A 1 92 ? -0.832 3.022 11.561 1.00 94.50 92 ALA A N 1
ATOM 717 C CA . ALA A 1 92 ? -2.165 3.520 11.232 1.00 94.50 92 ALA A CA 1
ATOM 718 C C . ALA A 1 92 ? -3.268 2.541 11.665 1.00 94.50 92 ALA A C 1
ATOM 720 O O . ALA A 1 92 ? -4.286 2.967 12.213 1.00 94.50 92 ALA A O 1
ATOM 721 N N . ARG A 1 93 ? -3.053 1.232 11.476 1.00 95.25 93 ARG A N 1
ATOM 722 C CA . ARG A 1 93 ? -3.979 0.193 11.941 1.00 95.25 93 ARG A CA 1
ATOM 723 C C . ARG A 1 93 ? -4.115 0.198 13.460 1.00 95.25 93 ARG A C 1
ATOM 725 O O . ARG A 1 93 ? -5.235 0.202 13.957 1.00 95.25 93 ARG A O 1
ATOM 732 N N . GLU A 1 94 ? -3.002 0.235 14.188 1.00 96.19 94 GLU A N 1
ATOM 733 C CA . GLU A 1 94 ? -3.013 0.273 15.658 1.00 96.19 94 GLU A CA 1
ATOM 734 C C . GLU A 1 94 ? -3.759 1.507 16.187 1.00 96.19 94 GLU A C 1
ATOM 736 O O . GLU A 1 94 ? -4.609 1.382 17.068 1.00 96.19 94 GLU A O 1
ATOM 741 N N . ALA A 1 95 ? -3.523 2.680 15.592 1.00 95.31 95 ALA A N 1
ATOM 742 C CA . ALA A 1 95 ? -4.231 3.907 15.952 1.00 95.31 95 ALA A CA 1
ATOM 743 C C . ALA A 1 95 ? -5.742 3.829 15.653 1.00 95.31 95 ALA A C 1
ATOM 745 O O . ALA A 1 95 ? -6.561 4.287 16.453 1.00 95.31 95 ALA A O 1
ATOM 746 N N . ALA A 1 96 ? -6.125 3.235 14.519 1.00 95.31 96 ALA A N 1
ATOM 747 C CA . ALA A 1 96 ? -7.528 3.040 14.161 1.00 95.31 96 ALA A CA 1
ATOM 748 C C . ALA A 1 96 ? -8.233 2.065 15.117 1.00 95.31 96 ALA A C 1
ATOM 750 O O . ALA A 1 96 ? -9.347 2.338 15.560 1.00 95.31 96 ALA A O 1
ATOM 751 N N . GLU A 1 97 ? -7.584 0.955 15.479 1.00 96.00 97 GLU A N 1
ATOM 752 C CA . GLU A 1 97 ? -8.119 -0.028 16.428 1.00 96.00 97 GLU A CA 1
ATOM 753 C C . GLU A 1 97 ? -8.304 0.563 17.836 1.00 96.00 97 GLU A C 1
ATOM 755 O O . GLU A 1 97 ? -9.307 0.282 18.504 1.00 96.00 97 GLU A O 1
ATOM 760 N N . GLU A 1 98 ? -7.370 1.408 18.280 1.00 97.12 98 GLU A N 1
ATOM 761 C CA . GLU A 1 98 ? -7.472 2.126 19.551 1.00 97.12 98 GLU A CA 1
ATOM 762 C C . GLU A 1 98 ? -8.653 3.110 19.554 1.00 97.12 98 GLU A C 1
ATOM 764 O O . GLU A 1 98 ? -9.470 3.101 20.484 1.00 97.12 98 GLU A O 1
ATOM 769 N N . GLU A 1 99 ? -8.803 3.915 18.498 1.00 96.31 99 GLU A N 1
ATOM 770 C CA . GLU A 1 99 ? -9.928 4.849 18.393 1.00 96.31 99 GLU A CA 1
ATOM 771 C C . GLU A 1 99 ? -11.268 4.106 18.290 1.00 96.31 99 GLU A C 1
ATOM 773 O O . GLU A 1 99 ? -12.235 4.474 18.961 1.00 96.31 99 GLU A O 1
ATOM 778 N N . ASP A 1 100 ? -11.328 2.996 17.555 1.00 97.06 100 ASP A N 1
ATOM 779 C CA . ASP A 1 100 ? -12.502 2.124 17.499 1.00 97.06 100 ASP A CA 1
ATOM 780 C C . ASP A 1 100 ? -12.909 1.607 18.886 1.00 97.06 100 ASP A C 1
ATOM 782 O O . ASP A 1 100 ? -14.102 1.551 19.221 1.00 97.06 100 ASP A O 1
ATOM 786 N N . ALA A 1 101 ? -11.937 1.211 19.713 1.00 97.25 101 ALA A N 1
ATOM 787 C CA . ALA A 1 101 ? -12.191 0.776 21.082 1.00 97.25 101 ALA A CA 1
ATOM 788 C C . ALA A 1 101 ? -12.757 1.925 21.933 1.00 97.25 101 ALA A C 1
ATOM 790 O O . ALA A 1 101 ? -13.774 1.740 22.619 1.00 97.25 101 ALA A O 1
ATOM 791 N N . ARG A 1 102 ? -12.166 3.122 21.824 1.00 97.31 102 ARG A N 1
ATOM 792 C CA . ARG A 1 102 ? -12.623 4.338 22.512 1.00 97.31 102 ARG A CA 1
ATOM 793 C C . ARG A 1 102 ? -14.054 4.711 22.122 1.00 97.31 102 ARG A C 1
ATOM 795 O O . ARG A 1 102 ? -14.889 4.971 22.993 1.00 97.31 102 ARG A O 1
ATOM 802 N N . LEU A 1 103 ? -14.376 4.686 20.828 1.00 97.31 103 LEU A N 1
ATOM 803 C CA . LEU A 1 103 ? -15.712 4.994 20.309 1.00 97.31 103 LEU A CA 1
ATOM 804 C C . LEU A 1 103 ? -16.762 3.983 20.791 1.00 97.31 103 LEU A C 1
ATOM 806 O O . LEU A 1 103 ? -17.862 4.372 21.198 1.00 97.31 103 LEU A O 1
ATOM 810 N N . LYS A 1 104 ? -16.423 2.688 20.822 1.00 97.75 104 LYS A N 1
ATOM 811 C CA . LYS A 1 104 ? -17.307 1.638 21.361 1.00 97.75 104 LYS A CA 1
ATOM 812 C C . LYS A 1 104 ? -17.583 1.836 22.851 1.00 97.75 104 LYS A C 1
ATOM 814 O O . LYS A 1 104 ? -18.715 1.616 23.293 1.00 97.75 104 LYS A O 1
ATOM 819 N N . GLU A 1 105 ? -16.589 2.237 23.641 1.00 96.94 105 GLU A N 1
ATOM 820 C CA . GLU A 1 105 ? -16.786 2.548 25.061 1.00 96.94 105 GLU A CA 1
ATOM 821 C C . GLU A 1 105 ? -17.683 3.776 25.251 1.00 96.94 105 GLU A C 1
ATOM 823 O O . GLU A 1 105 ? -18.644 3.730 26.027 1.00 96.94 105 GLU A O 1
ATOM 828 N N . LEU A 1 106 ? -17.431 4.842 24.489 1.00 96.00 106 LEU A N 1
ATOM 829 C CA . LEU A 1 106 ? -18.233 6.059 24.528 1.00 96.00 106 LEU A CA 1
ATOM 830 C C . LEU A 1 106 ? -19.706 5.777 24.197 1.00 96.00 106 LEU A C 1
ATOM 832 O O . LEU A 1 106 ? -20.596 6.214 24.928 1.00 96.00 106 LEU A O 1
ATOM 836 N N . ALA A 1 107 ? -19.974 4.980 23.160 1.00 96.31 107 ALA A N 1
ATOM 837 C CA . ALA A 1 107 ? -21.331 4.580 22.791 1.00 96.31 107 ALA A CA 1
ATOM 838 C C . ALA A 1 107 ? -22.040 3.801 23.917 1.00 96.31 107 ALA A C 1
ATOM 840 O O . ALA A 1 107 ? -23.214 4.054 24.217 1.00 96.31 107 ALA A O 1
ATOM 841 N N . LYS A 1 108 ? -21.330 2.883 24.592 1.00 96.12 108 LYS A N 1
ATOM 842 C CA . LYS A 1 108 ? -21.866 2.143 25.751 1.00 96.12 108 LYS A CA 1
ATOM 843 C C . LYS A 1 108 ? -22.192 3.077 26.913 1.00 96.12 108 LYS A C 1
ATOM 845 O O . LYS A 1 108 ? -23.247 2.920 27.531 1.00 96.12 108 LYS A O 1
ATOM 850 N N . LYS A 1 109 ? -21.309 4.036 27.205 1.00 95.62 109 LYS A N 1
ATOM 851 C CA . LYS A 1 109 ? -21.507 5.029 28.266 1.00 95.62 109 LYS A CA 1
ATOM 852 C C . LYS A 1 109 ? -22.747 5.880 27.995 1.00 95.62 109 LYS A C 1
ATOM 854 O O . LYS A 1 109 ? -23.654 5.893 28.819 1.00 95.62 109 LYS A O 1
ATOM 859 N N . LEU A 1 110 ? -22.841 6.477 26.807 1.00 95.69 110 LEU A N 1
ATOM 860 C CA . LEU A 1 110 ? -23.992 7.295 26.410 1.00 95.69 110 LEU A CA 1
ATOM 861 C C . LEU A 1 110 ? -25.309 6.514 26.483 1.00 95.69 110 LEU A C 1
ATOM 863 O O . LEU A 1 110 ? -26.306 7.014 26.996 1.00 95.69 110 LEU A O 1
ATOM 867 N N . THR A 1 111 ? -25.310 5.256 26.035 1.00 95.44 111 THR A N 1
ATOM 868 C CA . THR A 1 111 ? -26.498 4.392 26.120 1.00 95.44 111 THR A CA 1
ATOM 869 C C . THR A 1 111 ? -26.932 4.157 27.568 1.00 95.44 111 THR A C 1
ATOM 871 O O . THR A 1 111 ? -28.129 4.148 27.861 1.00 95.44 111 THR A O 1
ATOM 874 N N . ARG A 1 112 ? -25.978 3.951 28.484 1.00 93.81 112 ARG A N 1
ATOM 875 C CA . ARG A 1 112 ? -26.265 3.784 29.915 1.00 93.81 112 ARG A CA 1
ATOM 876 C C . ARG A 1 112 ? -26.877 5.054 30.500 1.00 93.81 112 ARG A C 1
ATOM 878 O O . ARG A 1 112 ? -27.912 4.956 31.153 1.00 93.81 112 ARG A O 1
ATOM 885 N N . ASP A 1 113 ? -26.278 6.205 30.214 1.00 93.00 113 ASP A N 1
ATOM 886 C CA . ASP A 1 113 ? -26.716 7.502 30.733 1.00 93.00 113 ASP A CA 1
ATOM 887 C C . ASP A 1 113 ? -28.145 7.828 30.259 1.00 93.00 113 ASP A C 1
ATOM 889 O O . ASP A 1 113 ? -29.015 8.177 31.061 1.00 93.00 113 ASP A O 1
ATOM 893 N N . LEU A 1 114 ? -28.438 7.590 28.974 1.00 93.75 114 LEU A N 1
ATOM 894 C CA . LEU A 1 114 ? -29.779 7.765 28.408 1.00 93.75 114 LEU A CA 1
ATOM 895 C C . LEU A 1 114 ? -30.810 6.818 29.036 1.00 93.75 114 LEU A C 1
ATOM 897 O O . LEU A 1 114 ? -31.923 7.240 29.341 1.00 93.75 114 LEU A O 1
ATOM 901 N N . ARG A 1 115 ? -30.454 5.549 29.276 1.00 87.56 115 ARG A N 1
ATOM 902 C CA . ARG A 1 115 ? -31.352 4.600 29.957 1.00 87.56 115 ARG A CA 1
ATOM 903 C C . ARG A 1 115 ? -31.643 5.015 31.394 1.00 87.56 115 ARG A C 1
ATOM 905 O O . ARG A 1 115 ? -32.786 4.892 31.819 1.00 87.56 115 ARG A O 1
ATOM 912 N N . SER A 1 116 ? -30.644 5.508 32.127 1.00 85.12 116 SER A N 1
ATOM 913 C CA . SER A 1 116 ? -30.868 6.011 33.486 1.00 85.12 116 SER A CA 1
ATOM 914 C C . SER A 1 116 ? -31.749 7.259 33.514 1.00 85.12 116 SER A C 1
ATOM 916 O O . SER A 1 116 ? -32.552 7.398 34.426 1.00 85.12 116 SER A O 1
ATOM 918 N N . ALA A 1 117 ? -31.655 8.123 32.499 1.00 81.31 117 ALA A N 1
ATOM 919 C CA . ALA A 1 117 ? -32.486 9.319 32.383 1.00 81.31 117 ALA A CA 1
ATOM 920 C C . ALA A 1 117 ? -33.933 9.023 31.944 1.00 81.31 117 ALA A C 1
ATOM 922 O O . ALA A 1 117 ? -34.828 9.799 32.252 1.00 81.31 117 ALA A O 1
ATOM 923 N N . ALA A 1 118 ? -34.170 7.921 31.225 1.00 76.69 118 ALA A N 1
ATOM 924 C CA . ALA A 1 118 ? -35.500 7.519 30.756 1.00 76.69 118 ALA A CA 1
ATOM 925 C C . ALA A 1 118 ? -36.276 6.622 31.744 1.00 76.69 118 ALA A C 1
ATOM 927 O O . ALA A 1 118 ? -37.453 6.348 31.519 1.00 76.69 118 ALA A O 1
ATOM 928 N N . GLY A 1 119 ? -35.613 6.108 32.787 1.00 65.75 119 GLY A N 1
ATOM 929 C CA . GLY A 1 119 ? -36.165 5.145 33.748 1.00 65.75 119 GLY A CA 1
ATOM 930 C C . GLY A 1 119 ? -36.413 5.688 35.160 1.00 65.75 119 GLY A C 1
ATOM 931 O O . GLY A 1 119 ? -36.608 4.880 36.068 1.00 65.75 119 GLY A O 1
ATOM 932 N N . GLY A 1 120 ? -36.374 7.010 35.355 1.00 51.28 120 GLY A N 1
ATOM 933 C CA . GLY A 1 120 ? -36.742 7.709 36.595 1.00 51.28 120 GLY A CA 1
ATOM 934 C C . GLY A 1 120 ? -37.822 8.745 36.331 1.00 51.28 120 GLY A C 1
ATOM 935 O O . GLY A 1 120 ? -38.608 8.999 37.268 1.00 51.28 120 GLY A O 1
#

Sequence (120 aa):
MRIVRVELPDESLKTSRVLAGQRGNGYAVIVYFSRPADAFERMALEDELDIEFDDNDPMCAINRNTTLEVLENDIDGINATIDNAIENARVAREAAEEEDARLKELAKKLTRDLRSAAGG

Radius of gyration: 21.98 Å; chains: 1; bounding box: 55×22×69 Å